Protein AF-R0L3G9-F1 (afdb_monomer)

Foldseek 3Di:
DQPQPDQDDAPEQDADQDQDAPPRQNHQEYHHANYAHAAQDQCRCVSNLNHAYAEHANYAYEPVRYDPNSCPNNVNHDYYHHHNYNYPDDD

Sequence (91 aa):
RKLSSLEYLDLSSNNLSQIPSGLPRNIVLLHLEKNAIKVIGRDVLTQIKNLEYLLLHNNKLKARGIHPLAFQGLKKLHTVHLYNNMLERIP

Mean predicted aligned error: 2.57 Å

InterPro domains:
  IPR001611 Leucine-rich repeat [PF00560] (5-24)
  IPR001611 Leucine-rich repeat [PF00560] (50-74)
  IPR001611 Leucine-rich repeat [PS51450] (5-26)
  IPR003591 Leucine-rich repeat, typical subtype [SM00369] (3-26)
  IPR003591 Leucine-rich repeat, typical subtype [SM00369] (48-73)
  IPR032675 Leucine-rich repeat domain superfamily [G3DSA:3.80.10.10] (1-91)
  IPR050333 Small Leucine-Rich Proteoglycans [PTHR45712] (2-91)

pLDDT: mean 95.69, std 5.52, range [58.06, 98.88]

Secondary structure (DSSP, 8-state):
---TT--EEE--SS--SSPPSS--TT-SEEE--SS----B-TTTTTT-TT--EEE--SS---GGGB-TTTTTT-TT--EEE--SS--SS--

Radius of gyration: 12.3 Å; Cα contacts (8 Å, |Δi|>4): 208; chains: 1; bounding box: 34×25×28 Å

Organism: Anas platyrhynchos (NCBI:txid8839)

Structure (mmCIF, N/CA/C/O backbone):
data_AF-R0L3G9-F1
#
_entry.id   AF-R0L3G9-F1
#
loop_
_atom_site.group_PDB
_atom_site.id
_atom_site.type_symbol
_atom_site.label_atom_id
_atom_site.label_alt_id
_atom_site.label_comp_id
_atom_site.label_asym_id
_atom_site.label_entity_id
_atom_site.label_seq_id
_atom_site.pdbx_PDB_ins_code
_atom_site.Cartn_x
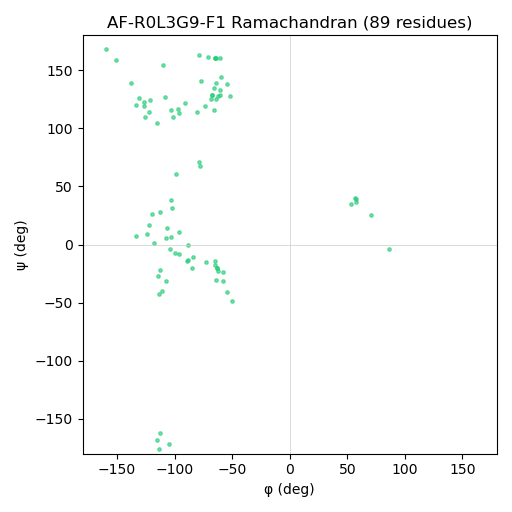_atom_site.Cartn_y
_atom_site.Cartn_z
_atom_site.occupancy
_atom_site.B_iso_or_equiv
_atom_site.auth_seq_id
_atom_site.auth_comp_id
_atom_site.auth_asym_id
_atom_site.auth_atom_id
_atom_site.pdbx_PDB_model_num
ATOM 1 N N . ARG A 1 1 ? -19.355 15.047 3.044 1.00 58.06 1 ARG A N 1
ATOM 2 C CA . ARG A 1 1 ? -19.396 14.122 4.210 1.00 58.06 1 ARG A CA 1
ATOM 3 C C . ARG A 1 1 ? -18.199 13.181 4.107 1.00 58.06 1 ARG A C 1
ATOM 5 O O . ARG A 1 1 ? -17.947 12.704 3.011 1.00 58.06 1 ARG A O 1
ATOM 12 N N . LYS A 1 2 ? -17.428 12.969 5.182 1.00 76.12 2 LYS A N 1
ATOM 13 C CA . LYS A 1 2 ? -16.327 11.983 5.192 1.00 76.12 2 LYS A CA 1
ATOM 14 C C . LYS A 1 2 ? -16.918 10.577 5.334 1.00 76.12 2 LYS A C 1
ATOM 16 O O . LYS A 1 2 ? -17.870 10.412 6.089 1.00 76.12 2 LYS A O 1
ATOM 21 N N . LEU A 1 3 ? -16.359 9.593 4.631 1.00 86.25 3 LEU A N 1
ATOM 22 C CA . LEU A 1 3 ? -16.775 8.188 4.714 1.00 86.25 3 LEU A CA 1
ATOM 23 C C . LEU A 1 3 ? -16.181 7.539 5.975 1.00 86.25 3 LEU A C 1
ATOM 25 O O . LEU A 1 3 ? -15.227 6.773 5.908 1.00 86.25 3 LEU A O 1
ATOM 29 N N . SER A 1 4 ? -16.687 7.921 7.147 1.00 87.81 4 SER A N 1
ATOM 30 C CA . SER A 1 4 ? -16.130 7.518 8.447 1.00 87.81 4 SER A CA 1
ATOM 31 C C . SER A 1 4 ? -16.395 6.062 8.826 1.00 87.81 4 SER A C 1
ATOM 33 O O . SER A 1 4 ? -15.739 5.568 9.728 1.00 87.81 4 SER A O 1
ATOM 35 N N . SER A 1 5 ? -17.319 5.374 8.163 1.00 94.75 5 SER A N 1
ATOM 36 C CA . SER A 1 5 ? -17.627 3.960 8.435 1.00 94.75 5 SER A CA 1
ATOM 37 C C . SER A 1 5 ? -17.125 3.022 7.336 1.00 94.75 5 SER A C 1
ATOM 39 O O . SER A 1 5 ? -17.452 1.844 7.348 1.00 94.75 5 SER A O 1
ATOM 41 N N . LEU A 1 6 ? -16.386 3.541 6.348 1.00 96.75 6 LEU A N 1
ATOM 42 C CA . LEU A 1 6 ? -15.880 2.720 5.253 1.00 96.75 6 LEU A CA 1
ATOM 43 C C . LEU A 1 6 ? -14.624 1.966 5.698 1.00 96.75 6 LEU A C 1
ATOM 45 O O . LEU A 1 6 ? -13.586 2.585 5.935 1.00 96.75 6 LEU A O 1
ATOM 49 N N . GLU A 1 7 ? -14.740 0.644 5.766 1.00 98.06 7 GLU A N 1
ATOM 50 C CA . GLU A 1 7 ? -13.660 -0.276 6.146 1.00 98.06 7 GLU A CA 1
ATOM 51 C C . GLU A 1 7 ? -13.128 -1.077 4.951 1.00 98.06 7 GLU A C 1
ATOM 53 O O . GLU A 1 7 ? -11.941 -1.383 4.876 1.00 98.06 7 GLU A O 1
ATOM 58 N N . TYR A 1 8 ? -13.991 -1.364 3.979 1.00 98.44 8 TYR A N 1
ATOM 59 C CA . TYR A 1 8 ? -13.645 -2.045 2.739 1.00 98.44 8 TYR A CA 1
ATOM 60 C C . TYR A 1 8 ? -13.694 -1.057 1.578 1.00 98.44 8 TYR A C 1
ATOM 62 O O . TYR A 1 8 ? -14.710 -0.386 1.376 1.00 98.44 8 TYR A O 1
ATOM 70 N N . LEU A 1 9 ? -12.613 -0.972 0.807 1.00 98.25 9 LEU A N 1
ATOM 71 C CA . LEU A 1 9 ? -12.573 -0.172 -0.410 1.00 98.25 9 LEU A CA 1
ATOM 72 C C . LEU A 1 9 ? -11.956 -0.976 -1.552 1.00 98.25 9 LEU A C 1
ATOM 74 O O . LEU A 1 9 ? -10.786 -1.357 -1.497 1.00 98.25 9 LEU A O 1
ATOM 78 N N . ASP A 1 10 ? -12.748 -1.164 -2.606 1.00 98.69 10 ASP A N 1
ATOM 79 C CA . ASP A 1 10 ? -12.310 -1.800 -3.839 1.00 98.69 10 ASP A CA 1
ATOM 80 C C . ASP A 1 10 ? -12.069 -0.775 -4.946 1.00 98.69 10 ASP A C 1
ATOM 82 O O . ASP A 1 10 ? -12.982 -0.071 -5.375 1.00 98.69 10 ASP A O 1
ATOM 86 N N . LEU A 1 11 ? -10.810 -0.675 -5.370 1.00 98.44 11 LEU A N 1
ATOM 87 C CA . LEU A 1 11 ? -10.349 0.126 -6.504 1.00 98.44 11 LEU A CA 1
ATOM 88 C C . LEU A 1 11 ? -9.630 -0.751 -7.543 1.00 98.44 11 LEU A C 1
ATOM 90 O O . LEU A 1 11 ? -8.886 -0.238 -8.390 1.00 98.44 11 LEU A O 1
ATOM 94 N N . SER A 1 12 ? -9.809 -2.070 -7.482 1.00 98.81 12 SER A N 1
ATOM 95 C CA . SER A 1 12 ? -9.181 -3.011 -8.404 1.00 98.81 12 SER A CA 1
ATOM 96 C C . SER A 1 12 ? -9.683 -2.830 -9.838 1.00 98.81 12 SER A C 1
ATOM 98 O O . SER A 1 12 ? -10.739 -2.250 -10.083 1.00 98.81 12 SER A O 1
ATOM 100 N N . SER A 1 13 ? -8.919 -3.335 -10.810 1.00 98.69 13 SER A N 1
ATOM 101 C CA . SER A 1 13 ? -9.321 -3.367 -12.230 1.00 98.69 13 SER A CA 1
ATOM 102 C C . SER A 1 13 ? -9.648 -1.988 -12.823 1.00 98.69 13 SER A C 1
ATOM 104 O O . SER A 1 13 ? -10.554 -1.844 -13.642 1.00 98.69 13 SER A O 1
ATOM 106 N N . ASN A 1 14 ? -8.895 -0.973 -12.405 1.00 98.56 14 ASN A N 1
ATOM 107 C CA . ASN A 1 14 ? -8.962 0.384 -12.934 1.00 98.56 14 ASN A CA 1
ATOM 108 C C . ASN A 1 14 ? -7.655 0.736 -13.670 1.00 98.56 14 ASN A C 1
ATOM 110 O O . ASN A 1 14 ? -6.742 -0.076 -13.814 1.00 98.56 14 ASN A O 1
ATOM 114 N N . ASN A 1 15 ? -7.544 1.983 -14.129 1.00 98.12 15 ASN A N 1
ATOM 115 C CA . ASN A 1 15 ? -6.351 2.500 -14.806 1.00 98.12 15 ASN A CA 1
ATOM 116 C C . ASN A 1 15 ? -5.487 3.380 -13.883 1.00 98.12 15 ASN A C 1
ATOM 118 O O . ASN A 1 15 ? -4.855 4.335 -14.340 1.00 98.12 15 ASN A O 1
ATOM 122 N N . LEU A 1 16 ? -5.469 3.105 -12.573 1.00 98.44 16 LEU A N 1
ATOM 123 C CA . LEU A 1 16 ? -4.721 3.920 -11.616 1.00 98.44 16 LEU A CA 1
ATOM 124 C C . LEU A 1 16 ? -3.214 3.761 -11.842 1.00 98.44 16 LEU A C 1
ATOM 126 O O . LEU A 1 16 ? -2.678 2.656 -11.806 1.00 98.44 16 LEU A O 1
ATOM 130 N N . SER A 1 17 ? -2.513 4.875 -12.040 1.00 96.88 17 SER A N 1
ATOM 131 C CA . SER A 1 17 ? -1.047 4.919 -12.152 1.00 96.88 17 SER A CA 1
ATOM 132 C C . SER A 1 17 ? -0.343 5.104 -10.801 1.00 96.88 17 SER A C 1
ATOM 134 O O . SER A 1 17 ? 0.867 4.880 -10.684 1.00 96.88 17 SER A O 1
ATOM 136 N N . GLN A 1 18 ? -1.104 5.490 -9.776 1.00 97.12 18 GLN A N 1
ATOM 137 C CA . GLN A 1 18 ? -0.660 5.753 -8.411 1.00 97.12 18 GLN A CA 1
ATOM 138 C C . GLN A 1 18 ? -1.794 5.472 -7.417 1.00 97.12 18 GLN A C 1
ATOM 140 O O . GLN A 1 18 ? -2.969 5.500 -7.785 1.00 97.12 18 GLN A O 1
ATOM 145 N N . ILE A 1 19 ? -1.443 5.240 -6.152 1.00 97.50 19 ILE A N 1
ATOM 146 C CA . ILE A 1 19 ? -2.428 5.130 -5.070 1.00 97.50 19 ILE A CA 1
ATOM 147 C C . ILE A 1 19 ? -3.083 6.509 -4.860 1.00 97.50 19 ILE A C 1
ATOM 149 O O . ILE A 1 19 ? -2.353 7.496 -4.718 1.00 97.50 19 ILE A O 1
ATOM 153 N N . PRO A 1 20 ? -4.426 6.616 -4.841 1.00 93.81 20 PRO A N 1
ATOM 154 C CA . PRO A 1 20 ? -5.104 7.885 -4.600 1.00 93.81 20 PRO A CA 1
ATOM 155 C C . PRO A 1 20 ? -4.751 8.485 -3.235 1.00 93.81 20 PRO A C 1
ATOM 157 O O . PRO A 1 20 ? -4.609 7.775 -2.240 1.00 93.81 20 PRO A O 1
ATOM 160 N N . SER A 1 21 ? -4.647 9.811 -3.172 1.00 90.88 21 SER A N 1
ATOM 161 C CA . SER A 1 21 ? -4.541 10.530 -1.903 1.00 90.88 21 SER A CA 1
ATOM 162 C C . SER A 1 21 ? -5.915 10.663 -1.233 1.00 90.88 21 SER A C 1
ATOM 164 O O . SER A 1 21 ? -6.960 10.488 -1.854 1.00 90.88 21 SER A O 1
ATOM 166 N N . GLY A 1 22 ? -5.920 10.971 0.067 1.00 89.94 22 GLY A N 1
ATOM 167 C CA . GLY A 1 22 ? -7.158 11.220 0.817 1.00 89.94 22 GLY A CA 1
ATOM 168 C C . GLY A 1 22 ? -8.039 9.991 1.074 1.00 89.94 22 GLY A C 1
ATOM 169 O O . GLY A 1 22 ? -9.246 10.145 1.262 1.00 89.94 22 GLY A O 1
ATOM 170 N N . LEU A 1 23 ? -7.455 8.789 1.098 1.00 94.00 23 LEU A N 1
ATOM 171 C CA . LEU A 1 23 ? -8.174 7.557 1.422 1.00 94.00 23 LEU A CA 1
ATOM 172 C C . LEU A 1 23 ? -8.894 7.663 2.787 1.00 94.00 23 LEU A C 1
ATOM 174 O O . LEU A 1 23 ? -8.320 8.192 3.749 1.00 94.00 23 LEU A O 1
ATOM 178 N N . PRO A 1 24 ? -10.140 7.165 2.902 1.00 94.56 24 PRO A N 1
ATOM 179 C CA . PRO A 1 24 ? -10.869 7.109 4.165 1.00 94.56 24 PRO A CA 1
ATOM 180 C C . PRO A 1 24 ? -10.060 6.441 5.284 1.00 94.56 24 PRO A C 1
ATOM 182 O O . PRO A 1 24 ? -9.564 5.332 5.137 1.00 94.56 24 PRO A O 1
ATOM 185 N N . ARG A 1 25 ? -9.940 7.118 6.432 1.00 94.88 25 ARG A N 1
ATOM 186 C CA . ARG A 1 25 ? -9.016 6.735 7.522 1.00 94.88 25 ARG A CA 1
ATOM 187 C C . ARG A 1 25 ? -9.292 5.367 8.154 1.00 94.88 25 ARG A C 1
ATOM 189 O O . ARG A 1 25 ? -8.390 4.803 8.767 1.00 94.88 25 ARG A O 1
ATOM 196 N N . ASN A 1 26 ? -10.523 4.872 8.034 1.00 96.44 26 ASN A N 1
ATOM 197 C CA . ASN A 1 26 ? -10.980 3.650 8.692 1.00 96.44 26 ASN A CA 1
ATOM 198 C C . ASN A 1 26 ? -10.908 2.410 7.797 1.00 96.44 26 ASN A C 1
ATOM 200 O O . ASN A 1 26 ? -11.392 1.364 8.203 1.00 96.44 26 ASN A O 1
ATOM 204 N N . ILE A 1 27 ? -10.262 2.503 6.630 1.00 97.62 27 ILE A N 1
ATOM 205 C CA . ILE A 1 27 ? -10.035 1.339 5.772 1.00 97.62 27 ILE A CA 1
ATOM 206 C C . ILE A 1 27 ? -9.207 0.280 6.510 1.00 97.62 27 ILE A C 1
ATOM 208 O O . ILE A 1 27 ? -8.170 0.587 7.101 1.00 97.62 27 ILE A O 1
ATOM 212 N N . VAL A 1 28 ? -9.682 -0.958 6.408 1.00 98.38 28 VAL A N 1
ATOM 213 C CA . VAL A 1 28 ? -9.100 -2.205 6.913 1.00 98.38 28 VAL A CA 1
ATOM 214 C C . VAL A 1 28 ? -8.618 -3.074 5.746 1.00 98.38 28 VAL A C 1
ATOM 216 O O . VAL A 1 28 ? -7.522 -3.628 5.811 1.00 98.38 28 VAL A O 1
ATOM 219 N N . LEU A 1 29 ? -9.380 -3.134 4.646 1.00 98.69 29 LEU A N 1
ATOM 220 C CA . LEU A 1 29 ? -9.035 -3.881 3.430 1.00 98.69 29 LEU A CA 1
ATOM 221 C C . LEU A 1 29 ? -9.096 -2.969 2.200 1.00 98.69 29 LEU A C 1
ATOM 223 O O . LEU A 1 29 ? -10.127 -2.354 1.912 1.00 98.69 29 LEU A O 1
ATOM 227 N N . LEU A 1 30 ? -7.972 -2.891 1.485 1.00 98.69 30 LEU A N 1
ATOM 228 C CA . LEU A 1 30 ? -7.808 -2.083 0.281 1.00 98.69 30 LEU A CA 1
ATOM 229 C C . LEU A 1 30 ? -7.392 -2.948 -0.913 1.00 98.69 30 LEU A C 1
ATOM 231 O O . LEU A 1 30 ? -6.269 -3.462 -0.954 1.00 98.69 30 LEU A O 1
ATOM 235 N N . HIS A 1 31 ? -8.281 -3.039 -1.901 1.00 98.88 31 HIS A N 1
ATOM 236 C CA . HIS A 1 31 ? -7.994 -3.650 -3.198 1.00 98.88 31 HIS A CA 1
ATOM 237 C C . HIS A 1 31 ? -7.491 -2.594 -4.185 1.00 98.88 31 HIS A C 1
ATOM 239 O O . HIS A 1 31 ? -8.165 -1.600 -4.461 1.00 98.88 31 HIS A O 1
ATOM 245 N N . LEU A 1 32 ? -6.288 -2.802 -4.711 1.00 98.81 32 LEU A N 1
ATOM 246 C CA . LEU A 1 32 ? -5.633 -1.966 -5.724 1.00 98.81 32 LEU A CA 1
ATOM 247 C C . LEU A 1 32 ? -5.031 -2.818 -6.850 1.00 98.81 32 LEU A C 1
ATOM 249 O O . LEU A 1 32 ? -4.315 -2.302 -7.713 1.00 98.81 32 LEU A O 1
ATOM 253 N N . GLU A 1 33 ? -5.288 -4.122 -6.864 1.00 98.81 33 GLU A N 1
ATOM 254 C CA . GLU A 1 33 ? -4.794 -5.045 -7.873 1.00 98.81 33 GLU A CA 1
ATOM 255 C C . GLU A 1 33 ? -5.336 -4.735 -9.270 1.00 98.81 33 GLU A C 1
ATOM 257 O O . GLU A 1 33 ? -6.356 -4.065 -9.440 1.00 98.81 33 GLU A O 1
ATOM 262 N N . LYS A 1 34 ? -4.652 -5.256 -10.295 1.00 98.81 34 LYS A N 1
ATOM 263 C CA . LYS A 1 34 ? -5.036 -5.077 -11.708 1.00 98.81 34 LYS A CA 1
ATOM 264 C C . LYS A 1 34 ? -5.147 -3.596 -12.110 1.00 98.81 34 LYS A C 1
ATOM 266 O O . LYS A 1 34 ? -6.049 -3.216 -12.847 1.00 98.81 34 LYS A O 1
ATOM 271 N N . ASN A 1 35 ? -4.219 -2.777 -11.624 1.00 98.88 35 ASN A N 1
ATOM 272 C CA . ASN A 1 35 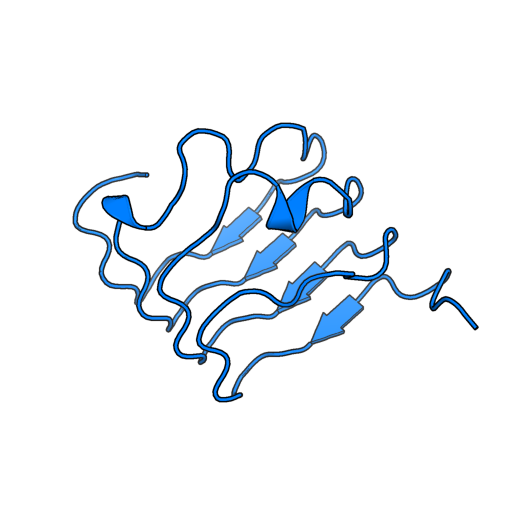? -4.043 -1.379 -12.013 1.00 98.88 35 ASN A CA 1
ATOM 273 C C . ASN A 1 35 ? -2.678 -1.190 -12.717 1.00 98.88 35 ASN A C 1
ATOM 275 O O . ASN A 1 35 ? -1.996 -2.148 -13.094 1.00 98.88 35 ASN A O 1
ATOM 279 N N . ALA A 1 36 ? -2.259 0.060 -12.917 1.00 98.69 36 ALA A N 1
ATOM 280 C CA . ALA A 1 36 ? -0.978 0.429 -13.515 1.00 98.69 36 ALA A CA 1
ATOM 281 C C . ALA A 1 36 ? -0.030 1.117 -12.512 1.00 98.69 36 ALA A C 1
ATOM 283 O O . ALA A 1 36 ? 0.814 1.923 -12.920 1.00 98.69 36 ALA A O 1
ATOM 284 N N . ILE A 1 37 ? -0.153 0.819 -11.213 1.00 98.75 37 ILE A N 1
ATOM 285 C CA . ILE A 1 37 ? 0.588 1.499 -10.144 1.00 98.75 37 ILE A CA 1
ATOM 286 C C . ILE A 1 37 ? 2.078 1.178 -10.252 1.00 98.75 37 ILE A C 1
ATOM 288 O O . ILE A 1 37 ? 2.473 0.014 -10.326 1.00 98.75 37 ILE A O 1
ATOM 292 N N . LYS A 1 38 ? 2.908 2.226 -10.253 1.00 98.31 38 LYS A N 1
ATOM 293 C CA . LYS A 1 38 ? 4.374 2.118 -10.384 1.00 98.31 38 LYS A CA 1
ATOM 294 C C . LYS A 1 38 ? 5.136 2.518 -9.127 1.00 98.31 38 LYS A C 1
ATOM 296 O O . LYS A 1 38 ? 6.287 2.111 -8.974 1.00 98.31 38 LYS A O 1
ATOM 301 N N . VAL A 1 39 ? 4.515 3.315 -8.255 1.00 97.44 39 VAL A N 1
ATOM 302 C CA . VAL A 1 39 ? 5.167 3.935 -7.097 1.00 97.44 39 VAL A CA 1
ATOM 303 C C . VAL A 1 39 ? 4.269 3.864 -5.863 1.00 97.44 39 VAL A C 1
ATOM 305 O O . VAL A 1 39 ? 3.069 4.125 -5.955 1.00 97.44 39 VAL A O 1
ATOM 308 N N . ILE A 1 40 ? 4.869 3.570 -4.708 1.00 97.69 40 ILE A N 1
ATOM 309 C CA . ILE A 1 40 ? 4.281 3.774 -3.380 1.00 97.69 40 ILE A CA 1
ATOM 310 C C . ILE A 1 40 ? 5.140 4.816 -2.664 1.00 97.69 40 ILE A C 1
ATOM 312 O O . ILE A 1 40 ? 6.267 4.541 -2.248 1.00 97.69 40 ILE A O 1
ATOM 316 N N . GLY A 1 41 ? 4.615 6.038 -2.570 1.00 96.00 41 GLY A N 1
ATOM 317 C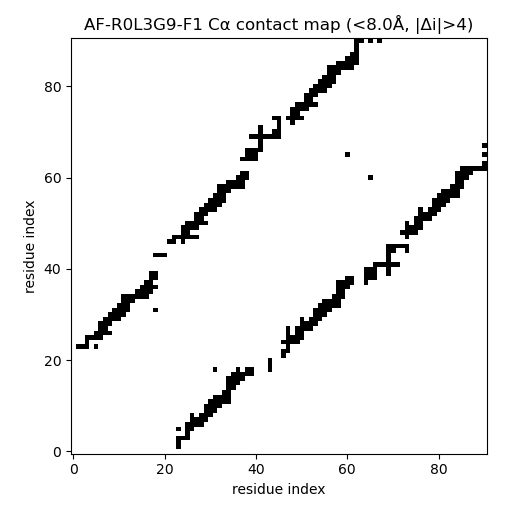 CA . GLY A 1 41 ? 5.282 7.137 -1.878 1.00 96.00 41 GLY A CA 1
ATOM 318 C C . GLY A 1 41 ? 5.289 6.946 -0.361 1.00 96.00 41 GLY A C 1
ATOM 319 O O . GLY A 1 41 ? 4.473 6.204 0.181 1.00 96.00 41 GLY A O 1
ATOM 320 N N . ARG A 1 42 ? 6.186 7.664 0.325 1.00 94.50 42 ARG A N 1
ATOM 321 C CA . A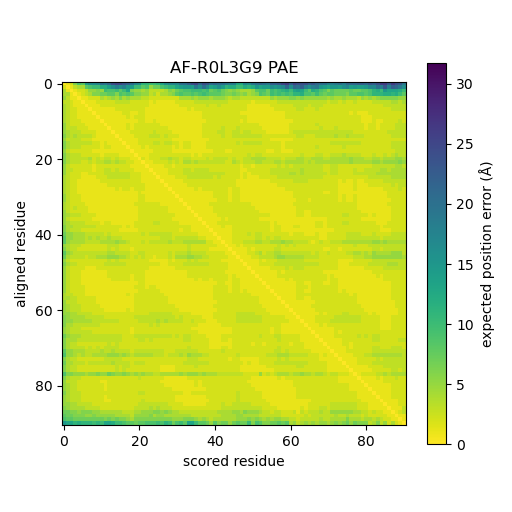RG A 1 42 ? 6.366 7.599 1.784 1.00 94.50 42 ARG A CA 1
ATOM 322 C C . ARG A 1 42 ? 5.057 7.743 2.564 1.00 94.50 42 ARG A C 1
ATOM 324 O O . ARG A 1 42 ? 4.786 6.943 3.447 1.00 94.50 42 ARG A O 1
ATOM 331 N N . ASP A 1 43 ? 4.259 8.754 2.224 1.00 93.00 43 ASP A N 1
ATOM 332 C CA . ASP A 1 43 ? 3.167 9.196 3.095 1.00 93.00 43 ASP A CA 1
ATOM 333 C C . ASP A 1 43 ? 1.770 8.755 2.632 1.00 93.00 43 ASP A C 1
ATOM 335 O O . ASP A 1 43 ? 0.787 8.985 3.338 1.00 93.00 43 ASP A O 1
ATOM 339 N N . VAL A 1 44 ? 1.652 8.092 1.474 1.00 94.81 44 VAL A N 1
ATOM 340 C CA . VAL A 1 44 ? 0.350 7.848 0.820 1.00 94.81 44 VAL A CA 1
ATOM 341 C C . VAL A 1 44 ? -0.589 6.954 1.644 1.00 94.81 44 VAL A C 1
ATOM 343 O O . VAL A 1 44 ? -1.804 7.157 1.631 1.00 94.81 44 VAL A O 1
ATOM 346 N N . LEU A 1 45 ? -0.030 6.027 2.432 1.00 95.50 45 LEU A N 1
ATOM 347 C CA . LEU A 1 45 ? -0.780 5.105 3.295 1.00 95.50 45 LEU A CA 1
ATOM 348 C C . LEU A 1 45 ? -0.820 5.543 4.772 1.00 95.50 45 LEU A C 1
ATOM 350 O O . LEU A 1 45 ? -1.553 4.966 5.567 1.00 95.50 45 LEU A O 1
ATOM 354 N N . THR A 1 46 ? -0.086 6.586 5.171 1.00 91.31 46 THR A N 1
ATOM 355 C CA . THR A 1 46 ? 0.118 6.933 6.599 1.00 91.31 46 THR A CA 1
ATOM 356 C C . THR A 1 46 ? -1.160 7.316 7.356 1.00 91.31 46 THR A C 1
ATOM 358 O O . THR A 1 46 ? -1.211 7.251 8.588 1.00 91.31 46 THR A O 1
ATOM 361 N N . GLN A 1 47 ? -2.210 7.708 6.630 1.00 91.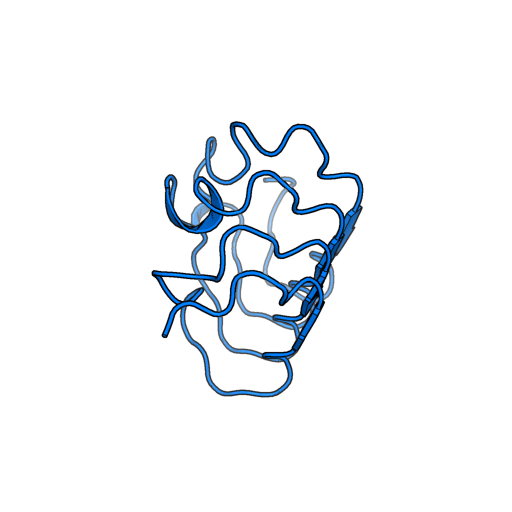50 47 GLN A N 1
ATOM 362 C CA . GLN A 1 47 ? -3.500 8.103 7.195 1.00 91.50 47 GLN A CA 1
ATOM 363 C C . GLN A 1 47 ? -4.457 6.933 7.470 1.00 91.50 47 GLN A C 1
ATOM 365 O O . GLN A 1 47 ? -5.374 7.098 8.275 1.00 91.50 47 GLN A O 1
ATOM 370 N N . ILE A 1 48 ? -4.252 5.770 6.841 1.00 95.56 48 ILE A N 1
ATOM 371 C CA . ILE A 1 48 ? -5.108 4.578 6.973 1.00 95.56 48 ILE A CA 1
ATOM 372 C C . ILE A 1 48 ? -4.507 3.585 7.970 1.00 95.56 48 ILE A C 1
ATOM 374 O O . ILE A 1 48 ? -4.175 2.449 7.659 1.00 95.56 48 ILE A O 1
ATOM 378 N N . LYS A 1 49 ? -4.342 4.037 9.217 1.00 95.50 49 LYS A N 1
ATOM 379 C CA . LYS A 1 49 ? -3.643 3.287 10.281 1.00 95.50 49 LYS A CA 1
ATOM 380 C C . LYS A 1 49 ? -4.335 1.984 10.700 1.00 95.50 49 LYS A C 1
ATOM 382 O O . LYS A 1 49 ? -3.726 1.189 11.411 1.00 95.50 49 LYS A O 1
ATOM 387 N N . ASN A 1 50 ? -5.592 1.801 10.298 1.00 97.12 50 ASN A N 1
ATOM 388 C CA . ASN A 1 50 ? -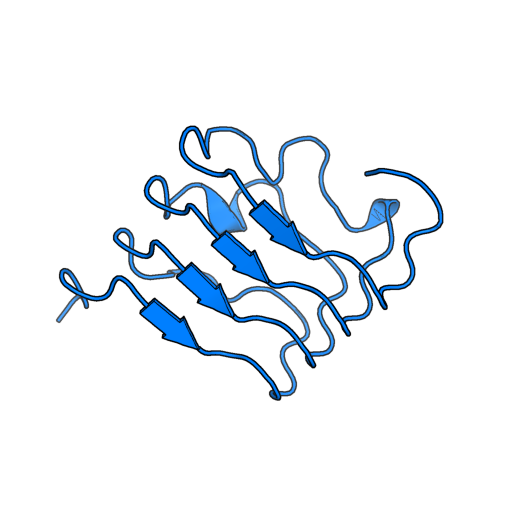6.362 0.586 10.537 1.00 97.12 50 ASN A CA 1
ATOM 389 C C . ASN A 1 50 ? -6.183 -0.475 9.444 1.00 97.12 50 ASN A C 1
ATOM 391 O O . ASN A 1 50 ? -6.769 -1.541 9.571 1.00 97.12 50 ASN A O 1
ATOM 395 N N . LEU A 1 51 ? -5.384 -0.199 8.407 1.00 98.44 51 LEU A N 1
ATOM 396 C CA . LEU A 1 51 ? -5.182 -1.119 7.298 1.00 98.44 51 LEU A CA 1
ATOM 397 C C . LEU A 1 51 ? -4.534 -2.423 7.776 1.00 98.44 51 LEU A C 1
ATOM 399 O O . LEU A 1 51 ? -3.481 -2.411 8.415 1.00 98.44 51 LEU A O 1
ATOM 403 N N . GLU A 1 52 ? -5.166 -3.524 7.404 1.00 98.69 52 GLU A N 1
ATOM 404 C CA . GLU A 1 52 ? -4.792 -4.897 7.736 1.00 98.69 52 GLU A CA 1
ATOM 405 C C . GLU A 1 52 ? -4.372 -5.650 6.463 1.00 98.69 52 GLU A C 1
ATOM 407 O O . GLU A 1 52 ? -3.305 -6.275 6.425 1.00 98.69 52 GLU A O 1
ATOM 412 N N . TYR A 1 53 ? -5.131 -5.456 5.379 1.00 98.81 53 TYR A N 1
ATOM 413 C CA . TYR A 1 53 ? -4.938 -6.115 4.091 1.00 98.81 53 TYR A CA 1
ATOM 414 C C . TYR A 1 53 ? -4.714 -5.092 2.970 1.00 98.81 53 TYR A C 1
ATOM 416 O O . TYR A 1 53 ? -5.562 -4.233 2.712 1.00 98.81 53 TYR A O 1
ATOM 424 N N . LEU A 1 54 ? -3.598 -5.224 2.251 1.00 98.62 54 LEU A N 1
ATOM 425 C CA . LEU A 1 54 ? -3.271 -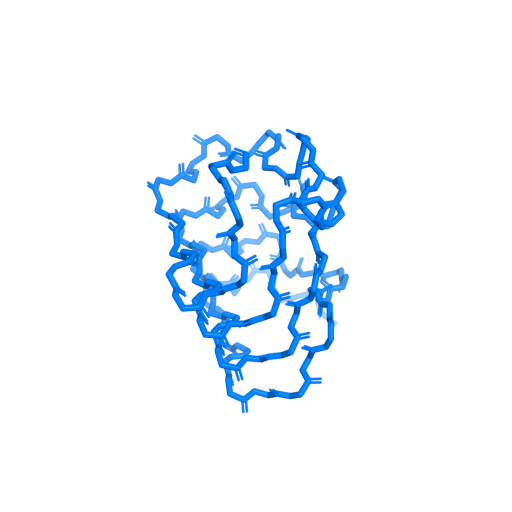4.394 1.092 1.00 98.62 54 LEU A CA 1
ATOM 426 C C . LEU A 1 54 ? -2.978 -5.253 -0.138 1.00 98.62 54 LEU A C 1
ATOM 428 O O . LEU A 1 54 ? -1.935 -5.911 -0.223 1.00 98.62 54 LEU A O 1
ATOM 432 N N . LEU A 1 55 ? -3.883 -5.230 -1.115 1.00 98.81 55 LEU A N 1
ATOM 433 C CA . LEU A 1 55 ? -3.746 -6.035 -2.325 1.00 98.81 55 LEU A CA 1
ATOM 434 C C . LEU A 1 55 ? -3.234 -5.168 -3.477 1.00 98.81 55 LEU A C 1
ATOM 436 O O . LEU A 1 55 ? -3.925 -4.287 -3.974 1.00 98.81 55 LEU A O 1
ATOM 440 N N . LEU A 1 56 ? -1.989 -5.404 -3.889 1.00 98.69 56 LEU A N 1
ATOM 441 C CA . LEU A 1 56 ? -1.282 -4.632 -4.919 1.00 98.69 56 LEU A CA 1
ATOM 442 C C . LEU A 1 56 ? -0.778 -5.511 -6.068 1.00 98.69 56 LEU A C 1
ATOM 444 O O . LEU A 1 56 ? -0.016 -5.049 -6.920 1.00 98.69 56 LEU A O 1
ATOM 448 N N . HIS A 1 57 ? -1.177 -6.780 -6.112 1.00 98.75 57 HIS A N 1
ATOM 449 C CA . HIS A 1 57 ? -0.741 -7.703 -7.150 1.00 98.75 57 HIS A CA 1
ATOM 450 C C . HIS A 1 57 ? -1.243 -7.280 -8.538 1.00 98.75 57 HIS A C 1
ATOM 452 O O . HIS A 1 57 ? -2.170 -6.484 -8.672 1.00 98.75 57 HIS A O 1
ATOM 458 N N . ASN A 1 58 ? -0.616 -7.784 -9.599 1.00 98.75 58 ASN A N 1
ATOM 459 C CA . ASN A 1 58 ? -0.972 -7.427 -10.979 1.00 98.75 58 ASN A CA 1
ATOM 460 C C . ASN A 1 58 ? -0.882 -5.904 -11.255 1.00 98.75 58 ASN A C 1
ATOM 462 O O . ASN A 1 58 ? -1.729 -5.350 -11.954 1.00 98.75 58 ASN A O 1
ATOM 466 N N . ASN A 1 59 ? 0.135 -5.233 -10.708 1.00 98.81 59 ASN A N 1
ATOM 467 C CA . ASN A 1 59 ? 0.470 -3.832 -10.990 1.00 98.81 59 ASN A CA 1
ATOM 468 C C . ASN A 1 59 ? 1.813 -3.737 -11.744 1.00 98.81 59 ASN A C 1
ATOM 470 O O . ASN A 1 59 ? 2.276 -4.701 -12.359 1.00 98.81 59 ASN A O 1
ATOM 474 N N . LYS A 1 60 ? 2.434 -2.552 -11.764 1.00 98.56 60 LYS A N 1
ATOM 475 C CA . LYS A 1 60 ? 3.711 -2.272 -12.442 1.00 98.56 60 LYS A CA 1
ATOM 476 C C . LYS A 1 60 ? 4.788 -1.800 -11.457 1.00 98.56 60 LYS A C 1
ATOM 478 O O . LYS A 1 60 ? 5.703 -1.072 -11.849 1.00 98.56 60 LYS A O 1
ATOM 483 N N . LEU A 1 61 ? 4.681 -2.191 -10.184 1.00 98.44 61 LEU A N 1
ATOM 484 C CA . LEU A 1 61 ? 5.632 -1.803 -9.144 1.00 98.44 61 LEU A CA 1
ATOM 485 C C . LEU A 1 61 ? 7.002 -2.408 -9.432 1.00 98.44 61 LEU A C 1
ATOM 487 O O . LEU A 1 61 ? 7.123 -3.598 -9.715 1.00 98.44 61 LEU A O 1
ATOM 491 N N . LYS A 1 62 ? 8.034 -1.581 -9.301 1.00 97.94 62 LYS A N 1
ATOM 492 C CA . LYS A 1 62 ? 9.433 -2.010 -9.214 1.00 97.94 62 LYS A CA 1
ATOM 493 C C . LYS A 1 62 ? 9.918 -1.763 -7.795 1.00 97.94 62 LYS A C 1
ATOM 495 O O . LYS A 1 62 ? 9.423 -0.842 -7.153 1.00 97.94 62 LYS A O 1
ATOM 500 N N . ALA A 1 63 ? 10.925 -2.502 -7.329 1.00 96.12 63 ALA A N 1
ATOM 501 C CA . ALA A 1 63 ? 11.441 -2.335 -5.965 1.00 96.12 63 ALA A CA 1
ATOM 502 C C . ALA A 1 63 ? 11.854 -0.877 -5.673 1.00 96.12 63 ALA A C 1
ATOM 504 O O . ALA A 1 63 ? 11.502 -0.324 -4.643 1.00 96.12 63 ALA A O 1
ATOM 505 N N . ARG A 1 64 ? 12.493 -0.198 -6.639 1.00 95.75 64 ARG A N 1
ATOM 506 C CA . ARG A 1 64 ? 12.846 1.237 -6.548 1.00 95.75 64 ARG A CA 1
ATOM 507 C C . ARG A 1 64 ? 11.656 2.205 -6.489 1.00 95.75 64 ARG A C 1
ATOM 509 O O . ARG A 1 64 ? 11.840 3.370 -6.168 1.00 95.75 64 ARG A O 1
ATOM 516 N N . GLY A 1 65 ? 10.468 1.753 -6.884 1.00 96.62 65 GLY A N 1
ATOM 517 C CA . GLY A 1 65 ? 9.235 2.532 -6.821 1.00 96.62 65 GLY A CA 1
ATOM 518 C C . GLY A 1 65 ? 8.564 2.462 -5.452 1.00 96.62 65 GLY A C 1
ATOM 519 O O . GLY A 1 65 ? 7.635 3.219 -5.201 1.00 96.62 65 GLY A O 1
ATOM 520 N N . ILE A 1 66 ? 9.010 1.578 -4.560 1.00 97.56 66 ILE A N 1
ATOM 521 C CA . ILE A 1 66 ? 8.490 1.483 -3.199 1.00 97.56 66 ILE A CA 1
ATOM 522 C C . ILE A 1 66 ? 9.441 2.268 -2.302 1.00 97.56 66 ILE A C 1
ATOM 524 O O . ILE A 1 66 ? 10.623 1.949 -2.195 1.00 97.56 66 ILE A O 1
ATOM 528 N N . HIS A 1 67 ? 8.939 3.337 -1.690 1.00 97.38 67 HIS A N 1
ATOM 529 C CA . HIS A 1 67 ? 9.736 4.098 -0.738 1.00 97.38 67 HIS A CA 1
ATOM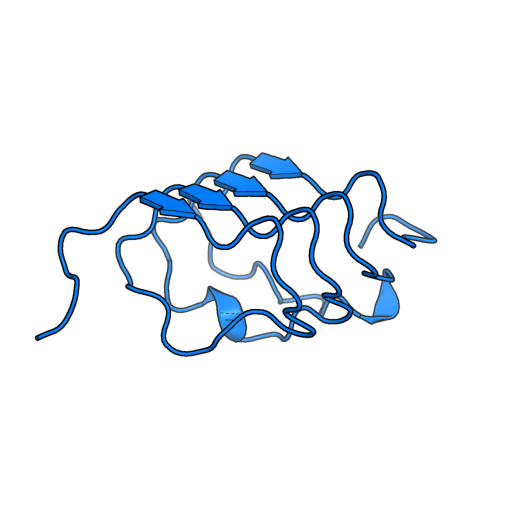 530 C C . HIS A 1 67 ? 10.066 3.215 0.488 1.00 97.38 67 HIS A C 1
ATOM 532 O O . HIS A 1 67 ? 9.158 2.550 0.988 1.00 97.38 67 HIS A O 1
ATOM 538 N N . PRO A 1 68 ? 11.290 3.251 1.055 1.00 94.50 68 PRO A N 1
ATOM 539 C CA . PRO A 1 68 ? 11.675 2.391 2.190 1.00 94.50 68 PRO A CA 1
ATOM 540 C C . PRO A 1 68 ? 10.790 2.538 3.437 1.00 94.50 68 PRO A C 1
ATOM 542 O O . PRO A 1 68 ? 10.693 1.648 4.270 1.00 94.50 68 PRO A O 1
ATOM 545 N N . LEU A 1 69 ? 10.134 3.693 3.565 1.00 95.19 69 LEU A N 1
ATOM 546 C CA . LEU A 1 69 ? 9.214 4.021 4.658 1.00 95.19 69 LEU A CA 1
ATOM 547 C C . LEU A 1 69 ? 7.733 4.017 4.232 1.00 95.19 69 LEU A C 1
ATOM 549 O O . LEU A 1 69 ? 6.897 4.534 4.963 1.00 95.19 69 LEU A O 1
ATOM 553 N N . ALA A 1 70 ? 7.392 3.466 3.062 1.00 95.69 70 ALA A N 1
ATOM 554 C CA . ALA A 1 70 ? 6.029 3.478 2.509 1.00 95.69 70 ALA A CA 1
ATOM 555 C C . ALA A 1 70 ? 4.976 2.822 3.422 1.00 95.69 70 ALA A C 1
ATOM 557 O O . ALA A 1 70 ? 3.814 3.227 3.424 1.00 95.69 70 ALA A O 1
ATOM 558 N N . PHE A 1 71 ? 5.383 1.818 4.202 1.00 94.50 71 PHE A N 1
ATOM 559 C CA . PHE A 1 71 ? 4.515 1.095 5.138 1.00 94.50 71 PHE A CA 1
ATOM 560 C C . PHE A 1 71 ? 4.726 1.522 6.599 1.00 94.50 71 PHE A C 1
ATOM 562 O O . PHE A 1 71 ? 4.172 0.916 7.520 1.00 94.50 71 PHE A O 1
ATOM 569 N N . GLN A 1 72 ? 5.534 2.560 6.844 1.00 93.88 72 GLN A N 1
ATOM 570 C CA . GLN A 1 72 ? 5.856 2.996 8.198 1.00 93.88 72 GLN A CA 1
ATOM 571 C C . GLN A 1 72 ? 4.585 3.420 8.948 1.00 93.88 72 GLN A C 1
ATOM 573 O O . GLN A 1 72 ? 3.804 4.250 8.489 1.00 93.88 72 GLN A O 1
ATOM 578 N N . GLY A 1 73 ? 4.398 2.867 10.149 1.00 92.25 73 GLY A N 1
ATOM 579 C CA . GLY A 1 73 ? 3.275 3.208 11.025 1.00 92.25 73 GLY A CA 1
ATOM 580 C C . GLY A 1 73 ? 1.987 2.418 10.775 1.00 92.25 73 GLY A C 1
ATOM 581 O O . GLY A 1 73 ? 1.054 2.562 11.569 1.00 92.25 73 GLY A O 1
ATOM 582 N N . LEU A 1 74 ? 1.937 1.548 9.761 1.00 96.25 74 LEU A N 1
ATOM 583 C CA . LEU A 1 74 ? 0.830 0.611 9.535 1.00 96.25 74 LEU A CA 1
ATOM 584 C C . LEU A 1 74 ? 0.927 -0.588 10.492 1.00 96.25 74 LEU A C 1
ATOM 586 O O . LEU A 1 74 ? 1.192 -1.714 10.092 1.00 96.25 74 LEU A O 1
ATOM 590 N N . LYS A 1 75 ? 0.739 -0.335 11.792 1.00 96.25 75 LYS A N 1
ATOM 591 C CA . LYS A 1 75 ? 0.972 -1.322 12.866 1.00 96.25 75 LYS A CA 1
ATOM 592 C C . LYS A 1 75 ? 0.063 -2.555 12.813 1.00 96.25 75 LYS A C 1
ATOM 594 O O . LYS A 1 75 ? 0.389 -3.550 13.446 1.00 96.25 75 LYS A O 1
ATOM 599 N N . LYS A 1 76 ? -1.078 -2.460 12.126 1.00 98.12 76 LYS A N 1
ATOM 600 C CA . LYS A 1 76 ? -2.040 -3.558 11.955 1.00 98.12 76 LYS A CA 1
ATOM 601 C C . LYS A 1 76 ? -1.861 -4.320 10.641 1.00 98.12 76 LYS A C 1
ATOM 603 O O . LYS A 1 76 ? -2.505 -5.345 10.453 1.00 98.12 76 LYS A O 1
ATOM 608 N N . LEU A 1 77 ? -1.000 -3.837 9.744 1.00 97.75 77 LEU A N 1
ATOM 609 C CA . LEU A 1 77 ? -0.813 -4.445 8.435 1.00 97.75 77 LEU A CA 1
ATOM 610 C C . LEU A 1 77 ? -0.209 -5.834 8.610 1.00 97.75 77 LEU A C 1
ATOM 612 O O . LEU A 1 77 ? 0.917 -5.967 9.087 1.00 97.75 77 LEU A O 1
ATOM 616 N N . HIS A 1 78 ? -0.960 -6.853 8.213 1.00 94.75 78 HIS A N 1
ATOM 617 C CA . HIS A 1 78 ? -0.538 -8.243 8.338 1.00 94.75 78 HIS A CA 1
ATOM 618 C C . HIS A 1 78 ? -0.343 -8.895 6.961 1.00 94.75 78 HIS A C 1
ATOM 620 O O . HIS A 1 78 ? 0.480 -9.799 6.829 1.00 94.75 78 HIS A O 1
ATOM 626 N N . THR A 1 79 ? -1.047 -8.433 5.918 1.00 98.25 79 THR A N 1
ATOM 627 C CA . THR A 1 79 ? -0.953 -9.012 4.571 1.00 98.25 79 THR A CA 1
ATOM 628 C C . THR A 1 79 ? -0.740 -7.940 3.515 1.00 98.25 79 THR A C 1
ATOM 630 O O . THR A 1 79 ? -1.536 -7.013 3.361 1.00 98.25 79 THR A O 1
ATOM 633 N N . VAL A 1 80 ? 0.317 -8.127 2.720 1.00 97.75 80 VAL A N 1
ATOM 634 C CA . VAL A 1 80 ? 0.566 -7.359 1.499 1.00 97.75 80 VAL A CA 1
ATOM 635 C C . VAL A 1 80 ? 0.773 -8.323 0.339 1.00 97.75 80 VAL A C 1
ATOM 637 O O . VAL A 1 80 ? 1.706 -9.125 0.342 1.00 97.75 80 VAL A O 1
ATOM 640 N N . HIS A 1 81 ? -0.079 -8.239 -0.679 1.00 98.44 81 HIS A N 1
ATOM 641 C CA . HIS A 1 81 ? 0.090 -9.022 -1.902 1.00 98.44 81 HIS A CA 1
ATOM 642 C C . HIS A 1 81 ? 0.806 -8.192 -2.964 1.00 98.44 81 HIS A C 1
ATOM 644 O O 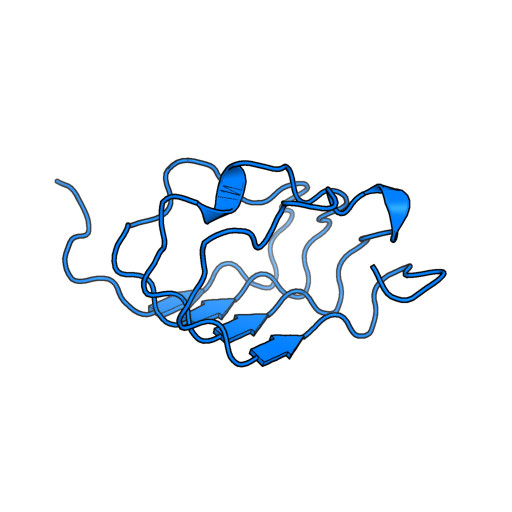. HIS A 1 81 ? 0.250 -7.224 -3.477 1.00 98.44 81 HIS A O 1
ATOM 650 N N . LEU A 1 82 ? 2.028 -8.597 -3.319 1.00 98.00 82 LEU A N 1
ATOM 651 C CA . LEU A 1 82 ? 2.868 -7.915 -4.314 1.00 98.00 82 LEU A CA 1
ATOM 652 C C . LEU A 1 82 ? 3.205 -8.776 -5.541 1.00 98.00 82 LEU A C 1
ATOM 654 O O . LEU A 1 82 ? 3.917 -8.309 -6.429 1.00 98.00 82 LEU A O 1
ATOM 658 N N . TYR A 1 83 ? 2.704 -10.011 -5.626 1.00 97.81 83 TYR A N 1
ATOM 659 C CA . TYR A 1 83 ? 2.975 -10.904 -6.756 1.00 97.81 83 TYR A CA 1
ATOM 660 C C . TYR A 1 83 ? 2.480 -10.316 -8.092 1.00 97.81 83 TYR A C 1
ATOM 662 O O . TYR A 1 83 ? 1.663 -9.396 -8.123 1.00 97.81 83 TYR A O 1
ATOM 670 N N . ASN A 1 84 ? 2.995 -10.811 -9.221 1.00 98.38 84 ASN A N 1
ATOM 671 C CA . ASN A 1 84 ? 2.692 -10.273 -10.558 1.00 98.38 84 ASN A CA 1
ATOM 672 C C . ASN A 1 84 ? 2.933 -8.754 -10.695 1.00 98.38 84 ASN A C 1
ATOM 674 O O . ASN A 1 84 ? 2.200 -8.053 -11.391 1.00 98.38 84 ASN A O 1
ATOM 678 N N . ASN A 1 85 ? 3.961 -8.246 -10.016 1.00 98.62 85 ASN A N 1
ATOM 679 C CA . ASN A 1 85 ? 4.554 -6.935 -10.270 1.00 98.62 85 ASN A CA 1
ATOM 680 C C . ASN A 1 85 ? 5.894 -7.100 -11.005 1.00 98.62 85 ASN A C 1
ATOM 682 O O . ASN A 1 85 ? 6.263 -8.194 -11.420 1.00 98.62 85 ASN A O 1
ATOM 686 N N . MET A 1 86 ? 6.638 -6.009 -11.165 1.00 98.19 86 MET A N 1
ATOM 687 C CA . MET A 1 86 ? 7.968 -5.982 -11.781 1.00 98.19 86 MET A CA 1
ATOM 688 C C . MET A 1 86 ? 9.060 -5.865 -10.703 1.00 98.19 86 MET A C 1
ATOM 690 O O . MET A 1 86 ? 10.016 -5.100 -10.849 1.00 98.19 86 MET A O 1
ATOM 694 N N . LEU A 1 87 ? 8.876 -6.550 -9.569 1.00 97.19 87 LEU A N 1
ATOM 695 C CA . LEU A 1 87 ? 9.813 -6.502 -8.450 1.00 97.19 87 LEU A CA 1
ATOM 696 C C . LEU A 1 87 ? 11.070 -7.305 -8.787 1.00 97.19 87 LEU A C 1
ATOM 698 O O . LEU A 1 87 ? 11.015 -8.505 -9.017 1.00 97.19 87 LEU A O 1
ATOM 702 N N . GLU A 1 88 ? 12.205 -6.614 -8.796 1.00 95.00 88 GLU A N 1
ATOM 703 C CA . GLU A 1 88 ? 13.530 -7.188 -9.069 1.00 95.00 88 GLU A CA 1
ATOM 704 C C . GLU A 1 88 ? 14.205 -7.710 -7.779 1.00 95.00 88 GLU A C 1
ATOM 706 O O . GLU A 1 88 ? 15.204 -8.418 -7.835 1.00 95.00 88 GLU A O 1
ATOM 711 N N . ARG A 1 89 ? 13.674 -7.337 -6.607 1.00 93.50 89 ARG A N 1
ATOM 712 C CA . ARG A 1 89 ? 14.133 -7.731 -5.265 1.00 93.50 89 ARG A CA 1
ATOM 713 C C . ARG A 1 89 ? 13.014 -7.526 -4.247 1.00 93.50 89 ARG A C 1
ATOM 715 O O . ARG A 1 89 ? 12.027 -6.851 -4.553 1.00 93.50 89 ARG A O 1
ATOM 722 N N . ILE A 1 90 ? 13.207 -8.057 -3.042 1.00 87.19 90 ILE A N 1
ATOM 723 C CA . ILE A 1 90 ? 12.344 -7.750 -1.898 1.00 87.19 90 ILE A CA 1
ATOM 724 C C . ILE A 1 90 ? 12.489 -6.244 -1.581 1.00 87.19 90 ILE A C 1
ATOM 726 O O . ILE A 1 90 ? 13.628 -5.775 -1.480 1.00 87.19 90 ILE A O 1
ATOM 730 N N . PRO A 1 91 ? 11.378 -5.483 -1.543 1.00 80.25 91 PRO A N 1
ATOM 731 C CA . PRO A 1 91 ? 11.378 -4.057 -1.228 1.00 80.25 91 PRO A CA 1
ATOM 732 C C . PRO A 1 91 ? 11.602 -3.758 0.256 1.00 80.25 91 PRO A C 1
ATOM 734 O O . PRO A 1 91 ? 11.288 -4.629 1.096 1.00 80.25 91 PRO A O 1
#

Solvent-accessible surface area (backbone atoms only — not comparable to full-atom values): 4891 Å² total; per-residue (Å²): 134,80,58,76,84,40,34,72,46,82,56,46,71,43,85,41,56,50,79,69,74,88,64,50,47,48,24,30,36,42,38,45,23,46,24,49,28,35,48,41,55,51,65,67,50,58,64,29,45,52,25,28,38,41,35,44,24,43,25,49,31,31,35,91,29,46,39,97,49,28,67,56,78,39,83,52,53,78,44,73,42,60,58,66,39,55,57,86,52,90,114

Nearest PDB structures (foldseek):
  5yq5-assembly1_A  TM=9.525E-01  e=1.749E-04  Homo sapiens
  2ft3-assembly3_E  TM=8.723E-01  e=2.214E-04  Bos taurus
  5mx0-assembly1_A  TM=8.746E-01  e=6.389E-04  Homo sapiens
  4v2d-assembly1_A  TM=7.395E-01  e=9.706E-05  Homo sapiens
  7crf-assembly1_A  TM=8.921E-01  e=2.334E-03  Homo sapiens